Protein AF-A0A7V4BUA1-F1 (afdb_monomer_lite)

Foldseek 3Di:
DVVVVVLLLLLLLLLQVLVPDPDDLVVSLQVSLVLVLVLVVLVLLCCVLVVNDADPVNDDDPVVSVVSSVVSSVSNVVCVVVVPPSNDPCSVVVSCVSSVVSNVSSVVSVD

Sequence (111 aa):
LIIGINWLFLTYTVTSIIDRLPFSNRLKILTAPILMVIYDLALEQVAPALDMWSWANSVVPLKNYIAWYLIALCFVWLLKKYKVETKNPLALTLFACQLTLFTILVFYGKT

pLDDT: mean 90.28, std 7.7, range [46.31, 97.25]

Radius of gyration: 14.52 Å; chains: 1; bounding box: 40×23×41 Å

Structure (mmCIF, N/CA/C/O backbone):
data_AF-A0A7V4BUA1-F1
#
_entry.id   AF-A0A7V4BUA1-F1
#
loop_
_atom_site.group_PDB
_atom_site.id
_atom_site.type_symbol
_atom_site.label_atom_id
_atom_site.label_alt_id
_atom_site.label_comp_id
_atom_site.label_asym_id
_atom_site.label_entity_id
_atom_site.label_seq_id
_atom_site.pdbx_PDB_ins_code
_atom_site.Cartn_x
_atom_site.Cartn_y
_atom_site.Cartn_z
_atom_site.occupancy
_atom_site.B_iso_or_equiv
_atom_site.auth_seq_id
_atom_site.auth_comp_id
_atom_site.auth_asym_id
_atom_site.auth_atom_id
_atom_site.pdbx_PDB_model_num
ATOM 1 N N . LEU A 1 1 ? -7.822 -9.820 -15.750 1.00 60.69 1 LEU A N 1
ATOM 2 C CA . LEU A 1 1 ? -8.706 -10.312 -14.661 1.00 60.69 1 LEU A CA 1
ATOM 3 C C . LEU A 1 1 ? -7.983 -10.400 -13.309 1.00 60.69 1 LEU A C 1
ATOM 5 O O . LEU A 1 1 ? -8.520 -9.915 -12.32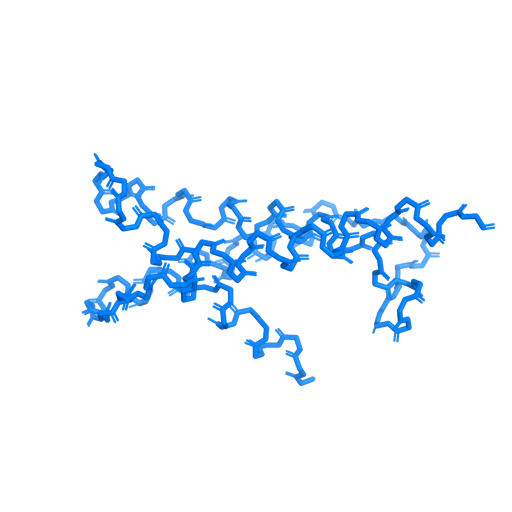3 1.00 60.69 1 LEU A O 1
ATOM 9 N N . ILE A 1 2 ? -6.759 -10.945 -13.257 1.00 86.38 2 ILE A N 1
ATOM 10 C CA . ILE A 1 2 ? -6.001 -11.162 -12.005 1.00 86.38 2 ILE A CA 1
ATOM 11 C C . ILE A 1 2 ? -5.663 -9.861 -11.254 1.00 86.38 2 ILE A C 1
ATOM 13 O O . ILE A 1 2 ? -5.713 -9.845 -10.027 1.00 86.38 2 ILE A O 1
ATOM 17 N N . ILE A 1 3 ? -5.404 -8.754 -11.963 1.00 88.31 3 ILE A N 1
ATOM 18 C CA . ILE A 1 3 ? -5.093 -7.458 -11.333 1.00 88.31 3 ILE A CA 1
ATOM 19 C C . ILE A 1 3 ? -6.181 -7.012 -10.344 1.00 88.31 3 ILE A C 1
ATOM 21 O O . ILE A 1 3 ? -5.864 -6.636 -9.223 1.00 88.31 3 ILE A O 1
ATOM 25 N N . GLY A 1 4 ? -7.465 -7.153 -10.691 1.00 88.69 4 GLY A N 1
ATOM 26 C CA . GLY A 1 4 ? -8.563 -6.775 -9.797 1.00 88.69 4 GLY A CA 1
ATOM 27 C C . GLY A 1 4 ? -8.587 -7.601 -8.508 1.00 88.69 4 GLY A C 1
ATOM 28 O O . GLY A 1 4 ? -8.801 -7.056 -7.429 1.00 88.69 4 GLY A O 1
ATOM 29 N N . ILE A 1 5 ? -8.290 -8.901 -8.603 1.00 90.38 5 ILE A N 1
ATOM 30 C CA . ILE A 1 5 ? -8.192 -9.790 -7.437 1.00 90.38 5 ILE A CA 1
ATOM 31 C C . ILE A 1 5 ? -7.008 -9.381 -6.556 1.00 90.38 5 ILE A C 1
ATOM 33 O O . ILE A 1 5 ? -7.163 -9.307 -5.338 1.00 90.38 5 ILE A O 1
ATOM 37 N N . ASN A 1 6 ? -5.856 -9.054 -7.156 1.00 91.31 6 ASN A N 1
ATOM 38 C CA . ASN A 1 6 ? -4.698 -8.568 -6.405 1.00 91.31 6 ASN A CA 1
ATOM 39 C C . ASN A 1 6 ? -5.023 -7.267 -5.656 1.00 91.31 6 ASN A C 1
ATOM 41 O O . ASN A 1 6 ? -4.707 -7.139 -4.480 1.00 91.31 6 ASN A O 1
ATOM 45 N N . TRP A 1 7 ? -5.728 -6.334 -6.298 1.00 92.00 7 TRP A N 1
ATOM 46 C CA . TRP A 1 7 ? -6.139 -5.078 -5.668 1.00 92.00 7 TRP A CA 1
ATOM 47 C C . TRP A 1 7 ? -7.152 -5.280 -4.535 1.00 92.00 7 TRP A C 1
ATOM 49 O O . TRP A 1 7 ? -7.047 -4.619 -3.501 1.00 92.00 7 TRP A O 1
ATOM 59 N N . LEU A 1 8 ? -8.099 -6.213 -4.667 1.00 92.00 8 LEU A N 1
ATOM 60 C CA . LEU A 1 8 ? -9.013 -6.571 -3.574 1.00 92.00 8 LEU A CA 1
ATOM 61 C C . LEU A 1 8 ? -8.263 -7.192 -2.390 1.00 92.00 8 LEU A C 1
ATOM 63 O O . LEU A 1 8 ? -8.469 -6.788 -1.243 1.00 92.00 8 LEU A O 1
ATOM 67 N N . PHE A 1 9 ? -7.355 -8.128 -2.670 1.00 92.62 9 PHE A N 1
ATOM 68 C CA . PHE A 1 9 ? -6.476 -8.726 -1.669 1.00 92.62 9 PHE A CA 1
ATOM 69 C C . PHE A 1 9 ? -5.636 -7.664 -0.949 1.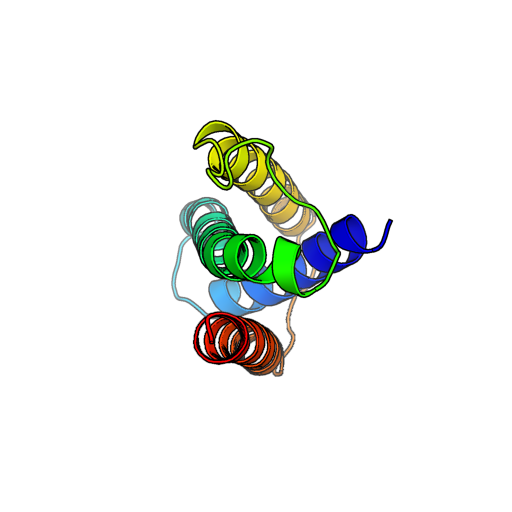00 92.62 9 PHE A C 1
ATOM 71 O O . PHE A 1 9 ? -5.601 -7.628 0.282 1.00 92.62 9 PHE A O 1
ATOM 78 N N . LEU A 1 10 ? -5.021 -6.755 -1.706 1.00 94.50 10 LEU A N 1
ATOM 79 C CA . LEU A 1 10 ? -4.197 -5.675 -1.181 1.00 94.50 10 LEU A CA 1
ATOM 80 C C . LEU A 1 10 ? -5.018 -4.696 -0.332 1.00 94.50 10 LEU A C 1
ATOM 82 O O . LEU A 1 10 ? -4.579 -4.281 0.737 1.00 94.50 10 LEU A O 1
ATOM 86 N N . THR A 1 11 ? -6.245 -4.380 -0.755 1.00 95.44 11 THR A N 1
ATOM 87 C CA . THR A 1 11 ? -7.159 -3.537 0.030 1.00 95.44 11 THR A CA 1
ATOM 88 C C . THR A 1 11 ? -7.416 -4.179 1.392 1.00 95.44 11 THR A C 1
ATOM 90 O O . THR A 1 11 ? -7.336 -3.509 2.422 1.00 95.44 11 THR A O 1
ATOM 93 N N . TYR A 1 12 ? -7.688 -5.485 1.419 1.00 94.44 12 TYR A N 1
ATOM 94 C CA . TYR A 1 12 ? -7.942 -6.218 2.654 1.00 94.44 12 TYR A CA 1
ATOM 95 C C . TYR A 1 12 ? -6.712 -6.249 3.575 1.00 94.44 12 TYR A C 1
ATOM 97 O O . TYR A 1 12 ? -6.827 -5.945 4.765 1.00 94.44 12 TYR A O 1
ATOM 105 N N . THR A 1 13 ? -5.530 -6.579 3.044 1.00 95.00 13 THR A N 1
ATOM 106 C CA . THR A 1 13 ? -4.302 -6.671 3.848 1.00 95.00 13 THR A CA 1
ATOM 107 C C . THR A 1 13 ? -3.881 -5.310 4.389 1.00 95.00 13 THR A C 1
ATOM 109 O O . THR A 1 13 ? -3.637 -5.180 5.588 1.00 95.00 13 THR A O 1
ATOM 112 N N . VAL A 1 14 ? -3.881 -4.269 3.557 1.00 95.75 14 VAL A N 1
ATOM 113 C CA . VAL A 1 14 ? -3.501 -2.917 3.977 1.00 95.75 14 VAL A CA 1
ATOM 114 C C . VAL A 1 14 ? -4.505 -2.337 4.973 1.00 95.75 14 VAL A C 1
ATOM 116 O O . VAL A 1 14 ? -4.093 -1.744 5.971 1.00 95.75 14 VAL A O 1
ATOM 119 N N . THR A 1 15 ? -5.807 -2.569 4.781 1.00 95.25 15 THR A N 1
ATOM 120 C CA . THR A 1 15 ? -6.820 -2.172 5.775 1.00 95.25 15 THR A CA 1
ATOM 121 C C . THR A 1 15 ? -6.584 -2.893 7.104 1.00 95.25 15 THR A C 1
ATOM 123 O O . THR A 1 15 ? -6.612 -2.259 8.155 1.00 95.25 15 THR A O 1
ATOM 126 N N . SER A 1 16 ? -6.249 -4.189 7.082 1.00 94.38 16 SER A N 1
ATOM 127 C CA . SER A 1 16 ? -5.889 -4.940 8.291 1.00 94.38 16 SER A CA 1
ATOM 128 C C . SER A 1 16 ? -4.661 -4.375 9.012 1.00 94.38 16 SER A C 1
ATOM 130 O O . SER A 1 16 ? -4.645 -4.319 10.241 1.00 94.38 16 SER A O 1
ATOM 132 N N . ILE A 1 17 ? -3.640 -3.938 8.269 1.00 94.19 17 ILE A N 1
ATOM 133 C CA . ILE A 1 17 ? -2.424 -3.324 8.824 1.00 94.19 17 ILE A CA 1
ATOM 134 C C . ILE A 1 17 ? -2.758 -1.982 9.480 1.00 94.19 17 ILE A C 1
ATOM 136 O O . ILE A 1 17 ? -2.451 -1.770 10.654 1.00 94.19 17 ILE A O 1
ATOM 140 N N . ILE A 1 18 ? -3.426 -1.096 8.740 1.00 94.56 18 ILE A N 1
ATOM 141 C CA . ILE A 1 18 ? -3.797 0.243 9.204 1.00 94.56 18 ILE A CA 1
ATOM 142 C C . ILE A 1 18 ? -4.755 0.179 10.400 1.00 94.56 18 ILE A C 1
ATOM 144 O O . ILE A 1 18 ? -4.725 1.051 11.270 1.00 94.56 18 ILE A O 1
ATOM 148 N N . ASP A 1 19 ? -5.559 -0.876 10.513 1.00 92.25 19 ASP A N 1
ATOM 149 C CA . ASP A 1 19 ? -6.499 -1.045 11.620 1.00 92.25 19 ASP A CA 1
ATOM 150 C C . ASP A 1 19 ? -5.845 -1.276 12.968 1.00 92.25 19 ASP A C 1
ATOM 152 O O . ASP A 1 19 ? -6.426 -0.878 13.981 1.00 92.25 19 ASP A O 1
ATOM 156 N N . ARG A 1 20 ? -4.624 -1.813 12.967 1.00 90.50 20 ARG A N 1
ATOM 157 C CA . ARG A 1 20 ? -3.798 -1.981 14.166 1.00 90.50 20 ARG A CA 1
ATOM 158 C C . ARG A 1 20 ? -3.156 -0.676 14.631 1.00 90.50 20 ARG A C 1
ATOM 160 O O . ARG A 1 20 ? -2.685 -0.610 15.761 1.00 90.50 20 ARG A O 1
ATOM 167 N N . LEU A 1 21 ? -3.129 0.354 13.783 1.00 91.38 21 LEU A N 1
ATOM 168 C CA . LEU A 1 21 ? -2.577 1.656 14.138 1.00 91.38 21 LEU A CA 1
ATOM 169 C C . LEU A 1 21 ? -3.598 2.485 14.939 1.00 91.38 21 LEU A C 1
ATOM 171 O O . LEU A 1 21 ? -4.809 2.397 14.683 1.00 91.38 21 LEU A O 1
ATOM 175 N N . PRO A 1 22 ? -3.134 3.353 15.860 1.00 92.44 22 PRO A N 1
ATOM 176 C CA . PRO A 1 22 ? -3.981 4.218 16.688 1.00 92.44 22 PRO A CA 1
ATOM 177 C C . PRO A 1 22 ? -4.543 5.424 15.906 1.00 92.44 22 PRO A C 1
ATOM 179 O O . PRO A 1 22 ? -4.631 6.538 16.411 1.00 92.44 22 PRO A O 1
ATOM 182 N N . PHE A 1 23 ? -4.901 5.227 14.638 1.00 92.19 23 PHE A N 1
ATOM 183 C CA . PHE A 1 23 ? -5.429 6.265 13.757 1.00 92.19 23 PHE A CA 1
ATOM 184 C C . PHE A 1 23 ? -6.954 6.378 13.861 1.00 92.19 23 PHE A C 1
ATOM 186 O O . PHE A 1 23 ? -7.665 5.392 14.065 1.00 92.19 23 PHE A O 1
ATOM 193 N N . SER A 1 24 ? -7.479 7.587 13.652 1.00 93.62 24 SER A N 1
ATOM 194 C CA . SER A 1 24 ? -8.922 7.793 13.495 1.00 93.62 24 SER A CA 1
ATOM 195 C C . SER A 1 24 ? -9.420 7.151 12.196 1.00 93.62 24 SER A C 1
ATOM 197 O O . SER A 1 24 ? -8.668 7.027 11.231 1.00 93.62 24 SER A O 1
ATOM 199 N N . ASN A 1 25 ? -10.704 6.783 12.117 1.00 90.12 25 ASN A N 1
ATOM 200 C CA . ASN A 1 25 ? -11.257 6.147 10.910 1.00 90.12 25 ASN A CA 1
ATOM 201 C C . ASN A 1 25 ? -11.028 6.972 9.631 1.00 90.12 25 ASN A C 1
ATOM 203 O O . ASN A 1 25 ? -10.749 6.398 8.584 1.00 90.12 25 ASN A O 1
ATOM 207 N N . ARG A 1 26 ? -11.088 8.308 9.718 1.00 93.50 26 ARG A N 1
ATOM 208 C CA . ARG A 1 26 ? -10.794 9.198 8.582 1.00 93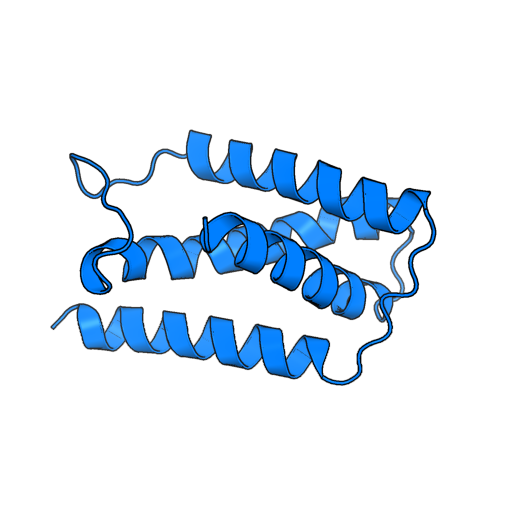.50 26 ARG A CA 1
ATOM 209 C C . ARG A 1 26 ? -9.335 9.081 8.146 1.00 93.50 26 ARG A C 1
ATOM 211 O O . ARG A 1 26 ? -9.067 8.923 6.962 1.00 93.50 26 ARG A O 1
ATOM 218 N N . LEU A 1 27 ? -8.407 9.100 9.104 1.00 94.56 27 LEU A N 1
ATOM 219 C CA . LEU A 1 27 ? -6.982 8.966 8.815 1.00 94.56 27 LEU A CA 1
ATOM 220 C C . LEU A 1 27 ? -6.654 7.575 8.258 1.00 94.56 27 LEU A C 1
ATOM 222 O O . LEU A 1 27 ? -5.867 7.471 7.327 1.00 94.56 27 LEU A O 1
ATOM 226 N N . LYS A 1 28 ? -7.310 6.517 8.748 1.00 93.81 28 LYS A N 1
ATOM 227 C CA . LYS A 1 28 ? -7.178 5.154 8.207 1.00 93.81 28 LYS A CA 1
ATOM 228 C C . LYS A 1 28 ? -7.589 5.078 6.733 1.00 93.81 28 LYS A C 1
ATOM 230 O O . LYS A 1 28 ? -6.854 4.525 5.922 1.00 93.81 28 LYS A O 1
ATOM 235 N N . ILE A 1 29 ? -8.724 5.690 6.384 1.00 95.44 29 ILE A N 1
ATOM 236 C CA . ILE A 1 29 ? -9.227 5.742 5.002 1.00 95.44 29 ILE A CA 1
ATOM 237 C C . ILE A 1 29 ? -8.260 6.490 4.076 1.00 95.44 29 ILE A C 1
ATOM 239 O O . ILE A 1 29 ? -8.107 6.087 2.932 1.00 95.44 29 ILE A O 1
ATOM 243 N N . LEU A 1 30 ? -7.586 7.538 4.558 1.00 95.62 30 LEU A N 1
ATOM 244 C CA . LEU A 1 30 ? -6.621 8.299 3.756 1.00 95.62 30 LEU A CA 1
ATOM 245 C C . LEU A 1 30 ? -5.237 7.637 3.675 1.00 95.62 30 LEU A C 1
ATOM 247 O O . LEU A 1 30 ? -4.564 7.754 2.661 1.00 95.62 30 LEU A O 1
ATOM 251 N N . THR A 1 31 ? -4.800 6.940 4.725 1.00 95.69 31 THR A N 1
ATOM 252 C CA . THR A 1 31 ? -3.442 6.370 4.808 1.00 95.69 31 THR A CA 1
ATOM 253 C C . THR A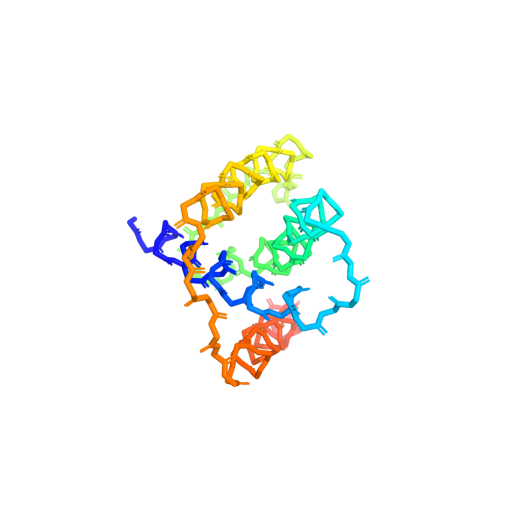 1 31 ? -3.313 5.001 4.146 1.00 95.69 31 THR A C 1
ATOM 255 O O . THR A 1 31 ? -2.278 4.721 3.548 1.00 95.69 31 THR A O 1
ATOM 258 N N . ALA A 1 32 ? -4.349 4.156 4.189 1.00 95.81 32 ALA A N 1
ATOM 259 C CA . ALA A 1 32 ? -4.313 2.844 3.539 1.00 95.81 32 ALA A CA 1
ATOM 260 C C . ALA A 1 32 ? -4.068 2.928 2.014 1.00 95.81 32 ALA A C 1
ATOM 262 O O . ALA A 1 32 ? -3.150 2.266 1.531 1.00 95.81 32 ALA A O 1
ATOM 263 N N . PRO A 1 33 ? -4.773 3.773 1.238 1.00 96.88 33 PRO A N 1
ATOM 264 C CA . PRO A 1 33 ? -4.521 3.909 -0.197 1.00 96.88 33 PRO A CA 1
ATOM 265 C C . PRO A 1 33 ? -3.098 4.367 -0.538 1.00 96.88 33 PRO A C 1
ATOM 267 O O . PRO A 1 33 ? -2.564 3.962 -1.565 1.00 96.88 33 PRO A O 1
ATOM 270 N N . ILE A 1 34 ? -2.449 5.153 0.331 1.00 96.31 34 ILE A N 1
ATOM 271 C CA . ILE A 1 34 ? -1.046 5.562 0.139 1.00 96.31 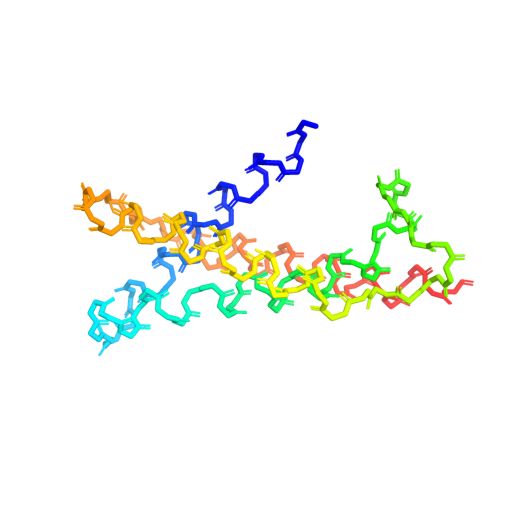34 ILE A CA 1
ATOM 272 C C . ILE A 1 34 ? -0.132 4.333 0.145 1.00 96.31 34 ILE A C 1
ATOM 274 O O . ILE A 1 34 ? 0.703 4.190 -0.742 1.00 96.31 34 ILE A O 1
ATOM 278 N N . LEU A 1 35 ? -0.316 3.415 1.100 1.00 95.38 35 LEU A N 1
ATOM 279 C CA . LEU A 1 35 ? 0.455 2.166 1.150 1.00 95.38 35 LEU A CA 1
ATOM 280 C C . LEU A 1 35 ? 0.206 1.284 -0.080 1.00 95.38 35 LEU A C 1
ATOM 282 O O . LEU A 1 35 ? 1.135 0.647 -0.571 1.00 95.38 35 LEU A O 1
ATOM 286 N N . MET A 1 36 ? -1.023 1.273 -0.600 1.00 96.62 36 MET A N 1
ATOM 287 C CA . MET A 1 36 ? -1.348 0.548 -1.831 1.00 96.62 36 MET A CA 1
ATOM 288 C C . MET A 1 36 ? -0.652 1.150 -3.058 1.00 96.62 36 MET A C 1
ATOM 290 O O . MET A 1 36 ? -0.149 0.407 -3.891 1.00 96.62 36 MET A O 1
ATOM 294 N N . VAL A 1 37 ? -0.556 2.479 -3.156 1.00 95.62 37 VAL A N 1
ATOM 295 C CA . VAL A 1 37 ? 0.186 3.142 -4.243 1.00 95.62 37 VAL A CA 1
ATOM 296 C C . VAL A 1 37 ? 1.695 2.945 -4.099 1.00 95.62 37 VAL A C 1
ATOM 298 O O . VAL A 1 37 ? 2.375 2.756 -5.098 1.00 95.62 37 VAL A O 1
ATOM 301 N N . ILE A 1 38 ? 2.238 2.924 -2.876 1.00 93.69 38 ILE A N 1
ATOM 302 C CA . ILE A 1 38 ? 3.655 2.585 -2.649 1.00 93.69 38 ILE A CA 1
ATOM 303 C C . ILE A 1 38 ? 3.965 1.177 -3.166 1.00 93.69 38 ILE A C 1
ATOM 305 O O . ILE A 1 38 ? 5.001 0.956 -3.787 1.00 93.69 38 ILE A O 1
ATOM 309 N N . TYR A 1 39 ? 3.056 0.233 -2.938 1.00 94.50 39 TYR A N 1
ATOM 310 C CA . TYR A 1 39 ? 3.154 -1.102 -3.514 1.00 94.50 39 TYR A CA 1
ATOM 311 C C . TYR A 1 39 ? 3.082 -1.072 -5.046 1.00 94.50 39 TYR A C 1
ATOM 313 O O . TYR A 1 39 ? 3.885 -1.726 -5.711 1.00 94.50 39 TYR A O 1
ATOM 321 N N . ASP A 1 40 ? 2.164 -0.283 -5.604 1.00 94.12 40 ASP A N 1
ATOM 322 C CA . ASP A 1 40 ? 1.992 -0.131 -7.051 1.00 94.12 40 ASP A CA 1
ATOM 323 C C . ASP A 1 40 ? 3.245 0.447 -7.728 1.00 94.12 40 ASP A C 1
ATOM 325 O O . ASP A 1 40 ? 3.621 0.004 -8.807 1.00 94.12 40 ASP A O 1
ATOM 329 N N . LEU A 1 41 ? 3.979 1.344 -7.057 1.00 91.81 41 LEU A N 1
ATOM 330 C CA . LEU A 1 41 ? 5.269 1.843 -7.549 1.00 91.81 41 LEU A CA 1
ATOM 331 C C . LEU A 1 41 ? 6.278 0.713 -7.777 1.00 91.81 41 LEU A C 1
ATOM 333 O O . LEU A 1 41 ? 7.004 0.752 -8.764 1.00 91.81 41 LEU A O 1
ATOM 337 N N . ALA A 1 42 ? 6.339 -0.287 -6.893 1.00 91.69 42 ALA A N 1
ATOM 338 C CA . ALA A 1 42 ? 7.221 -1.440 -7.080 1.00 91.69 42 ALA A CA 1
ATOM 339 C C . ALA A 1 42 ? 6.689 -2.387 -8.168 1.00 91.69 42 ALA A C 1
ATOM 341 O O . ALA A 1 42 ? 7.465 -2.883 -8.985 1.00 91.69 42 ALA A O 1
ATOM 342 N N . LEU A 1 43 ? 5.371 -2.606 -8.202 1.00 91.88 43 LEU A N 1
ATOM 343 C CA . LEU A 1 43 ? 4.705 -3.468 -9.180 1.00 91.88 43 LEU A CA 1
ATOM 344 C C . LEU A 1 43 ? 4.885 -2.958 -10.617 1.00 91.88 43 LEU A C 1
ATOM 346 O O . LEU A 1 43 ? 5.245 -3.726 -11.504 1.00 91.88 43 LEU A O 1
ATOM 350 N N . GLU A 1 44 ? 4.693 -1.662 -10.845 1.00 91.88 44 GLU A N 1
ATOM 351 C CA . GLU A 1 44 ? 4.821 -1.032 -12.164 1.00 91.88 44 GLU A CA 1
ATOM 352 C C . GLU A 1 44 ? 6.249 -1.134 -12.733 1.00 91.88 44 GLU A C 1
ATOM 354 O O . GLU A 1 44 ? 6.429 -1.167 -13.947 1.00 91.88 44 GLU A O 1
ATOM 359 N N . GLN A 1 45 ? 7.280 -1.227 -11.881 1.00 89.62 45 GLN A N 1
ATOM 360 C CA . GLN A 1 45 ? 8.662 -1.430 -12.339 1.00 89.62 45 GLN A CA 1
ATOM 361 C C . GLN A 1 45 ? 8.929 -2.863 -12.817 1.00 89.62 45 GLN A C 1
ATOM 363 O O . GLN A 1 45 ? 9.771 -3.060 -13.691 1.00 89.62 45 GLN A O 1
ATOM 368 N N . VAL A 1 46 ? 8.240 -3.857 -12.250 1.00 90.00 46 VAL A N 1
ATOM 369 C CA . VAL A 1 46 ? 8.414 -5.276 -12.613 1.00 90.00 46 VAL A CA 1
ATOM 370 C C . VAL A 1 46 ? 7.415 -5.746 -13.664 1.00 90.00 46 VAL A C 1
ATOM 372 O O . VAL A 1 46 ? 7.666 -6.750 -14.324 1.00 90.00 46 VAL A O 1
ATOM 375 N N . ALA A 1 47 ? 6.304 -5.027 -13.848 1.00 90.50 47 ALA A N 1
ATOM 376 C CA . ALA A 1 47 ? 5.233 -5.404 -14.765 1.00 90.50 47 ALA A CA 1
ATOM 377 C C . ALA A 1 47 ? 5.712 -5.685 -16.206 1.00 90.50 47 ALA A C 1
ATOM 379 O O . ALA A 1 47 ? 5.263 -6.690 -16.760 1.00 90.50 47 ALA A O 1
ATOM 380 N N . PRO A 1 48 ? 6.650 -4.914 -16.801 1.00 88.44 48 PRO A N 1
ATOM 381 C CA . PRO A 1 48 ? 7.181 -5.232 -18.127 1.00 88.44 48 PRO A CA 1
ATOM 382 C C . PRO A 1 48 ? 8.059 -6.490 -18.146 1.00 88.44 48 PRO A C 1
ATOM 384 O O . PRO A 1 48 ? 7.986 -7.260 -19.092 1.00 88.44 48 PRO A O 1
ATOM 387 N N . ALA A 1 49 ? 8.867 -6.715 -17.104 1.00 86.69 49 ALA A N 1
ATOM 388 C CA . ALA A 1 49 ? 9.763 -7.874 -17.009 1.00 86.69 49 ALA A CA 1
ATOM 389 C C . ALA A 1 49 ? 9.012 -9.192 -16.755 1.00 86.69 49 ALA A C 1
ATOM 391 O O . ALA A 1 49 ? 9.527 -10.270 -17.033 1.00 86.69 49 ALA A O 1
ATOM 392 N N . LEU A 1 50 ? 7.800 -9.100 -16.203 1.00 87.38 50 LEU A N 1
ATOM 393 C CA . LEU A 1 50 ? 6.901 -10.225 -15.949 1.00 87.38 50 LEU A CA 1
ATOM 394 C C . LEU A 1 50 ? 5.830 -10.391 -17.042 1.00 87.38 50 LEU A C 1
ATOM 396 O O . LEU A 1 50 ? 4.851 -11.103 -16.815 1.00 87.38 50 LEU A O 1
ATOM 400 N N . ASP A 1 51 ? 5.969 -9.702 -18.181 1.00 87.94 51 ASP A N 1
ATOM 401 C CA . ASP A 1 51 ? 5.009 -9.705 -19.296 1.00 87.94 51 ASP A CA 1
ATOM 402 C C . ASP A 1 51 ? 3.557 -9.392 -18.870 1.00 87.94 51 ASP A C 1
ATOM 404 O O . ASP A 1 51 ? 2.586 -9.886 -19.446 1.00 87.94 51 ASP A O 1
ATOM 408 N N . MET A 1 52 ? 3.380 -8.559 -17.835 1.00 88.62 52 MET A N 1
ATOM 409 C CA . MET A 1 52 ? 2.058 -8.191 -17.319 1.00 88.62 52 MET A CA 1
ATOM 410 C C . MET A 1 52 ? 1.431 -7.050 -18.128 1.00 88.62 52 MET A C 1
ATOM 412 O O . MET A 1 52 ? 0.313 -7.178 -18.627 1.00 88.62 52 MET A O 1
ATOM 416 N N . TRP A 1 53 ? 2.131 -5.916 -18.216 1.00 90.19 53 TRP A N 1
ATOM 417 C CA . TRP A 1 53 ? 1.804 -4.770 -19.068 1.00 90.19 53 TRP A CA 1
ATOM 418 C C . TRP A 1 53 ? 3.025 -3.855 -19.198 1.00 90.19 53 TRP A C 1
ATOM 420 O O . TRP A 1 53 ? 3.936 -3.880 -18.370 1.00 90.19 53 TRP A O 1
ATOM 430 N N . SER A 1 54 ? 3.031 -3.019 -20.232 1.00 88.81 54 SER A N 1
ATOM 431 C CA . SER A 1 54 ? 4.073 -2.023 -20.456 1.00 88.81 54 SER A CA 1
ATOM 432 C C . SER A 1 54 ? 3.479 -0.718 -20.977 1.00 88.81 54 SER A C 1
ATOM 434 O O . SER A 1 54 ? 2.414 -0.684 -21.597 1.00 88.81 54 SER A O 1
ATOM 436 N N . TRP A 1 55 ? 4.174 0.381 -20.699 1.00 89.75 55 TRP A N 1
ATOM 437 C CA . TRP A 1 55 ? 3.839 1.704 -21.214 1.00 89.75 55 TRP A CA 1
ATOM 438 C C . TRP A 1 55 ? 4.719 2.015 -22.425 1.00 89.75 55 TRP A C 1
ATOM 440 O O . TRP A 1 55 ? 5.902 1.688 -22.421 1.00 89.75 55 TRP A O 1
ATOM 450 N N . ALA A 1 56 ? 4.169 2.696 -23.436 1.00 79.81 56 ALA A N 1
ATOM 451 C CA . ALA A 1 56 ? 4.836 2.915 -24.728 1.00 79.81 56 ALA A CA 1
ATOM 452 C C . ALA A 1 56 ? 6.230 3.574 -24.641 1.00 79.81 56 ALA A C 1
ATOM 454 O O . ALA A 1 56 ? 7.084 3.297 -25.473 1.00 79.81 56 ALA A O 1
ATOM 455 N N . ASN A 1 57 ? 6.470 4.415 -23.627 1.00 79.50 57 ASN A N 1
ATOM 456 C CA . ASN A 1 57 ? 7.760 5.085 -23.404 1.00 79.50 57 ASN A CA 1
ATOM 457 C C . ASN A 1 57 ? 8.518 4.548 -22.179 1.00 79.50 57 ASN A C 1
ATOM 459 O O . ASN A 1 57 ? 9.422 5.218 -21.691 1.00 79.50 57 ASN A O 1
ATOM 463 N N . SER A 1 58 ? 8.095 3.419 -21.598 1.00 78.94 58 SER A N 1
ATOM 464 C CA . SER A 1 58 ? 8.582 2.926 -20.293 1.00 78.94 58 SER A CA 1
ATOM 465 C C . SER A 1 58 ? 8.430 3.935 -19.141 1.00 78.94 58 SER A C 1
ATOM 467 O O . SER A 1 58 ? 9.010 3.770 -18.070 1.00 78.94 58 SER A O 1
ATOM 469 N N . VAL A 1 59 ? 7.627 4.984 -19.348 1.00 84.31 59 VAL A N 1
ATOM 470 C CA . VAL A 1 59 ? 7.306 6.010 -18.357 1.00 84.31 59 VAL A CA 1
ATOM 471 C C . VAL A 1 59 ? 5.861 5.821 -17.932 1.00 84.31 59 VAL A C 1
ATOM 473 O O . VAL A 1 59 ? 4.940 5.997 -18.732 1.00 84.31 59 VAL A O 1
ATOM 476 N N . VAL A 1 60 ? 5.670 5.495 -16.657 1.00 89.12 60 VAL A N 1
ATOM 477 C CA . VAL A 1 60 ? 4.338 5.394 -16.060 1.00 89.12 60 VAL A CA 1
ATOM 478 C C . VAL A 1 60 ? 3.803 6.803 -15.800 1.00 89.12 60 VAL A C 1
ATOM 480 O O . VAL A 1 60 ? 4.449 7.585 -15.094 1.00 89.12 60 VAL A O 1
ATOM 483 N N . PRO A 1 61 ? 2.639 7.175 -16.356 1.00 92.12 61 PRO A N 1
ATOM 484 C CA . PRO A 1 61 ? 2.095 8.509 -16.169 1.00 92.12 61 PRO A CA 1
ATOM 485 C C . PRO A 1 61 ? 1.626 8.702 -14.725 1.00 92.12 61 PRO A C 1
ATOM 487 O O . PRO A 1 61 ? 0.946 7.847 -14.164 1.00 92.12 61 PRO A O 1
ATOM 490 N N . LEU A 1 62 ? 1.872 9.885 -14.150 1.00 91.25 62 LEU A N 1
ATOM 491 C CA . LEU A 1 62 ? 1.408 10.225 -12.794 1.00 91.25 62 LEU A CA 1
ATOM 492 C C . LEU A 1 62 ? -0.111 10.036 -12.616 1.00 91.25 62 LEU A C 1
ATOM 494 O O . LEU A 1 62 ? -0.583 9.669 -11.542 1.00 91.25 62 LEU A O 1
ATOM 498 N N . LYS A 1 63 ? -0.877 10.238 -13.694 1.00 93.25 63 LYS A N 1
ATOM 499 C CA . LYS A 1 63 ? -2.328 10.014 -13.724 1.00 93.25 63 LYS A CA 1
ATOM 500 C C . LYS A 1 63 ? -2.719 8.577 -13.347 1.00 93.25 63 LYS A C 1
ATOM 502 O O . LYS A 1 63 ? -3.783 8.406 -12.764 1.00 93.25 63 LYS A O 1
ATOM 507 N N . ASN A 1 64 ? -1.876 7.580 -13.634 1.00 93.75 64 ASN A N 1
ATOM 508 C CA . ASN A 1 64 ? -2.115 6.179 -13.275 1.00 93.75 64 ASN A CA 1
ATOM 509 C C . ASN A 1 64 ? -2.115 5.993 -11.753 1.00 93.75 64 ASN A C 1
ATOM 511 O O . ASN A 1 64 ? -3.091 5.508 -11.192 1.00 93.75 64 ASN A O 1
ATOM 515 N N . TYR A 1 65 ? -1.086 6.498 -11.071 1.00 94.56 65 TYR A N 1
ATOM 516 C CA . TYR A 1 65 ? -0.999 6.422 -9.610 1.00 94.56 65 TYR A CA 1
ATOM 517 C C . TYR A 1 65 ? -2.136 7.179 -8.916 1.00 94.56 65 TYR A C 1
ATOM 519 O O . TYR A 1 65 ? -2.674 6.710 -7.916 1.00 94.56 65 TYR A O 1
ATOM 527 N N . ILE A 1 66 ? -2.553 8.328 -9.461 1.00 96.12 66 ILE A N 1
ATOM 528 C CA . ILE A 1 66 ? -3.711 9.073 -8.944 1.00 96.12 66 ILE A CA 1
ATOM 529 C C . ILE A 1 66 ? -5.002 8.265 -9.132 1.00 96.12 66 ILE A C 1
ATOM 531 O O . ILE A 1 66 ? -5.817 8.191 -8.213 1.00 96.12 66 ILE A O 1
ATOM 535 N N . ALA A 1 67 ? -5.195 7.641 -10.296 1.00 95.50 67 ALA A N 1
ATOM 536 C CA . ALA A 1 67 ? -6.363 6.803 -10.549 1.00 95.50 67 ALA A CA 1
ATOM 537 C C . ALA A 1 67 ? -6.418 5.620 -9.571 1.00 95.50 67 ALA A C 1
ATOM 539 O O . ALA A 1 67 ? -7.442 5.406 -8.921 1.00 95.50 67 ALA A O 1
ATOM 540 N N . TRP A 1 68 ? -5.301 4.915 -9.391 1.00 95.25 68 TRP A N 1
ATOM 541 C CA . TRP A 1 68 ? -5.199 3.805 -8.447 1.00 95.25 68 TRP A CA 1
ATOM 542 C C . TRP A 1 68 ? -5.378 4.233 -6.991 1.00 95.25 68 TRP A C 1
ATOM 544 O O . TRP A 1 68 ? -6.057 3.538 -6.235 1.00 95.25 68 TRP A O 1
ATOM 554 N N . TYR A 1 69 ? -4.882 5.412 -6.609 1.00 96.75 69 TYR A N 1
ATOM 555 C CA . TYR A 1 69 ? -5.158 6.001 -5.300 1.00 96.75 69 TYR A CA 1
ATOM 556 C C . TYR A 1 69 ? -6.661 6.205 -5.071 1.00 96.75 69 TYR A C 1
ATOM 558 O O . TYR A 1 69 ? -7.184 5.824 -4.025 1.00 96.75 69 TYR A O 1
ATOM 566 N N . LEU A 1 70 ? -7.376 6.783 -6.043 1.00 97.19 70 LEU A N 1
ATOM 567 C CA . LEU A 1 70 ? -8.819 7.029 -5.938 1.00 97.19 70 LEU A CA 1
ATOM 568 C C . LEU A 1 70 ? -9.624 5.722 -5.886 1.00 97.19 70 LEU A C 1
ATOM 570 O O . LEU A 1 70 ? -10.587 5.621 -5.122 1.00 97.19 70 LEU A O 1
ATOM 574 N N . ILE A 1 71 ? -9.213 4.709 -6.651 1.00 95.25 71 ILE A N 1
ATOM 575 C CA . ILE A 1 71 ? -9.822 3.372 -6.623 1.00 95.25 71 ILE A CA 1
ATOM 576 C C . ILE A 1 71 ? -9.609 2.718 -5.252 1.00 95.25 71 ILE A C 1
ATOM 578 O O . ILE A 1 71 ? -10.571 2.265 -4.629 1.00 95.25 71 ILE A O 1
ATOM 582 N N . ALA A 1 72 ? -8.378 2.730 -4.735 1.00 96.06 72 ALA A N 1
ATOM 583 C CA . ALA A 1 72 ? -8.070 2.224 -3.400 1.00 96.06 72 ALA A CA 1
ATOM 584 C C . ALA A 1 72 ? -8.835 2.967 -2.305 1.00 96.06 72 ALA A C 1
ATOM 586 O O . ALA A 1 72 ? -9.373 2.340 -1.395 1.00 96.06 72 ALA A O 1
ATOM 587 N N . LEU A 1 73 ? -8.934 4.294 -2.406 1.00 97.25 73 LEU A N 1
ATOM 588 C CA . LEU A 1 73 ? -9.708 5.113 -1.480 1.00 97.25 73 LEU A CA 1
ATOM 589 C C . LEU A 1 73 ? -11.172 4.667 -1.446 1.00 97.25 73 LEU A C 1
ATOM 591 O O . LEU A 1 73 ? -11.733 4.506 -0.363 1.00 97.25 73 LEU A O 1
ATOM 595 N N . CYS A 1 74 ? -11.769 4.410 -2.613 1.00 96.75 74 CYS A N 1
ATOM 596 C CA . CYS A 1 74 ? -13.123 3.876 -2.717 1.00 96.75 74 CYS A CA 1
ATOM 597 C C . CYS A 1 74 ? -13.244 2.505 -2.031 1.00 96.75 74 CYS A C 1
ATOM 599 O O . CYS A 1 74 ? -14.132 2.312 -1.201 1.00 96.75 74 CYS A O 1
ATOM 601 N N . PHE A 1 75 ? -12.330 1.570 -2.301 1.00 95.25 75 PHE A N 1
ATOM 602 C CA . PHE A 1 75 ? -12.382 0.228 -1.713 1.00 95.25 75 PHE A CA 1
ATOM 603 C C . PHE A 1 75 ? -12.180 0.223 -0.196 1.00 95.25 75 PHE A C 1
ATOM 605 O O . PHE A 1 75 ? -12.968 -0.394 0.523 1.00 95.25 75 PHE A O 1
ATOM 612 N N . VAL A 1 76 ? -11.185 0.951 0.314 1.00 95.94 76 VAL A N 1
ATOM 613 C CA . VAL A 1 76 ? -10.957 1.089 1.760 1.00 95.94 76 VAL A CA 1
ATOM 614 C C . VAL A 1 76 ? -12.165 1.750 2.421 1.00 95.94 76 VAL A C 1
ATOM 616 O O . VAL A 1 76 ? -12.628 1.291 3.468 1.00 95.94 76 VAL A O 1
ATOM 619 N N . TRP A 1 77 ? -12.720 2.801 1.808 1.00 96.06 77 TRP A N 1
ATOM 620 C CA . TRP A 1 77 ? -13.925 3.453 2.312 1.00 96.06 77 TRP A CA 1
ATOM 621 C C . TRP A 1 77 ? -15.116 2.493 2.369 1.00 96.06 77 TRP A C 1
ATOM 623 O O . TRP A 1 77 ? -15.810 2.473 3.384 1.00 96.06 77 TRP A O 1
ATOM 633 N N . LEU A 1 78 ? -15.333 1.664 1.342 1.00 95.25 78 LEU A N 1
ATOM 634 C CA . LEU A 1 78 ? -16.395 0.655 1.334 1.00 95.25 78 LEU A CA 1
ATOM 635 C C . LEU A 1 78 ? -16.206 -0.365 2.465 1.00 95.25 78 LEU A C 1
ATOM 637 O O . LEU A 1 78 ? -17.128 -0.553 3.259 1.00 95.25 78 LEU A O 1
ATOM 641 N N . LEU A 1 79 ? -15.016 -0.962 2.605 1.00 93.62 79 LEU A N 1
ATOM 642 C CA . LEU A 1 79 ? -14.731 -1.920 3.686 1.00 93.62 79 LEU A CA 1
ATOM 643 C C . LEU A 1 79 ? -14.990 -1.308 5.067 1.00 93.62 79 LEU A C 1
ATOM 645 O O . LEU A 1 79 ? -15.614 -1.930 5.929 1.00 93.62 79 LEU A O 1
ATOM 649 N N . LYS A 1 80 ? -14.569 -0.054 5.260 1.00 91.69 80 LYS A N 1
ATOM 650 C CA . LYS A 1 80 ? -14.779 0.692 6.503 1.00 91.69 80 LYS A CA 1
ATOM 651 C C . LYS A 1 80 ? -16.234 1.056 6.753 1.00 91.69 80 LYS A C 1
ATOM 653 O O . LYS A 1 80 ? -16.698 0.933 7.886 1.00 91.69 80 LYS A O 1
ATOM 658 N N . LYS A 1 81 ? -16.961 1.480 5.719 1.00 93.31 81 LYS A N 1
ATOM 659 C CA . LYS A 1 81 ? -18.381 1.839 5.801 1.00 93.31 81 LYS A CA 1
ATOM 660 C C . LYS A 1 81 ? -19.233 0.640 6.201 1.00 93.31 81 LYS A C 1
ATOM 662 O O . LYS A 1 81 ? -20.091 0.777 7.068 1.00 93.31 81 LYS A O 1
ATOM 667 N N . TYR A 1 82 ? -18.961 -0.523 5.617 1.00 92.88 82 TYR A N 1
ATOM 668 C CA . TYR A 1 82 ? -19.654 -1.770 5.943 1.00 92.88 82 TYR A CA 1
ATOM 669 C C . TYR A 1 82 ? -19.098 -2.475 7.185 1.00 92.88 82 TYR A C 1
ATOM 671 O O . TYR A 1 82 ? -19.581 -3.548 7.531 1.00 92.88 82 TYR A O 1
ATOM 679 N N . LYS A 1 83 ? -18.121 -1.870 7.881 1.00 87.19 83 LYS A N 1
ATOM 680 C CA . LYS A 1 83 ? -17.488 -2.416 9.092 1.00 87.19 83 LYS A CA 1
ATOM 681 C C . LYS A 1 83 ? -17.010 -3.861 8.904 1.00 87.19 83 LYS A C 1
ATOM 683 O O . LYS A 1 83 ? -17.133 -4.678 9.811 1.00 87.19 83 LYS A O 1
ATOM 688 N N . VAL A 1 84 ? -16.474 -4.169 7.722 1.00 86.31 84 VAL A N 1
ATOM 689 C CA . VAL A 1 84 ? -15.944 -5.500 7.420 1.00 86.31 84 VAL A CA 1
ATOM 690 C C . VAL A 1 84 ? -14.792 -5.791 8.375 1.00 86.31 84 VAL A C 1
ATOM 692 O O . VAL A 1 84 ? -13.859 -4.994 8.491 1.00 86.31 84 VAL A O 1
ATOM 695 N N . GLU A 1 85 ? -14.847 -6.928 9.067 1.00 82.69 85 GLU A N 1
ATOM 696 C CA . GLU A 1 85 ? -13.782 -7.327 9.981 1.00 82.69 85 GLU A CA 1
ATOM 697 C C . GLU A 1 85 ? -12.546 -7.791 9.203 1.00 82.69 85 GLU A C 1
ATOM 699 O O . GLU A 1 85 ? -12.419 -8.939 8.784 1.00 82.69 85 GLU A O 1
ATOM 704 N N . THR A 1 86 ? -11.588 -6.887 9.023 1.00 81.94 86 THR A N 1
ATOM 705 C CA . THR A 1 86 ? -10.319 -7.170 8.346 1.00 81.94 86 THR A CA 1
ATOM 706 C C . THR A 1 86 ? -9.239 -7.599 9.340 1.00 81.94 86 THR A C 1
ATOM 708 O O . THR A 1 86 ? -8.125 -7.090 9.309 1.00 81.94 86 THR A O 1
ATOM 711 N N . LYS A 1 87 ? -9.536 -8.502 10.282 1.00 81.62 87 LYS A N 1
ATOM 712 C CA . LYS A 1 87 ? -8.539 -9.000 11.248 1.00 81.62 87 LYS A CA 1
ATOM 713 C C . LYS A 1 87 ? -7.780 -10.185 10.656 1.00 81.62 87 LYS A C 1
ATOM 715 O O . LYS A 1 87 ? -8.233 -11.318 10.753 1.00 81.62 87 LYS A O 1
ATOM 720 N N . ASN A 1 88 ? -6.605 -9.933 10.080 1.00 86.12 88 ASN A N 1
ATOM 721 C CA . ASN A 1 88 ? -5.729 -10.995 9.599 1.00 86.12 88 ASN A CA 1
ATOM 722 C C . ASN A 1 88 ? -4.319 -10.829 10.187 1.00 86.12 88 ASN A C 1
ATOM 724 O O . ASN A 1 88 ? -3.632 -9.876 9.810 1.00 86.12 88 ASN A O 1
ATOM 728 N N . PRO A 1 89 ? -3.862 -11.732 11.082 1.00 83.50 89 PRO A N 1
ATOM 729 C CA . PRO A 1 89 ? -2.530 -11.672 11.685 1.00 83.50 89 PRO A CA 1
ATOM 730 C C . PRO A 1 89 ? -1.412 -11.669 10.633 1.00 83.50 89 PRO A C 1
ATOM 732 O O . PRO A 1 89 ? -0.452 -10.915 10.793 1.00 83.50 89 PRO A O 1
ATOM 735 N N . LEU A 1 90 ? -1.602 -12.396 9.528 1.00 89.69 90 LEU A N 1
ATOM 736 C CA . LEU A 1 90 ? -0.656 -12.543 8.421 1.00 89.69 90 LEU A CA 1
ATOM 737 C C . LEU A 1 90 ? -0.689 -11.383 7.421 1.00 89.69 90 LEU A C 1
ATOM 739 O O . LEU A 1 90 ? 0.153 -11.350 6.534 1.00 89.69 90 LEU A O 1
ATOM 743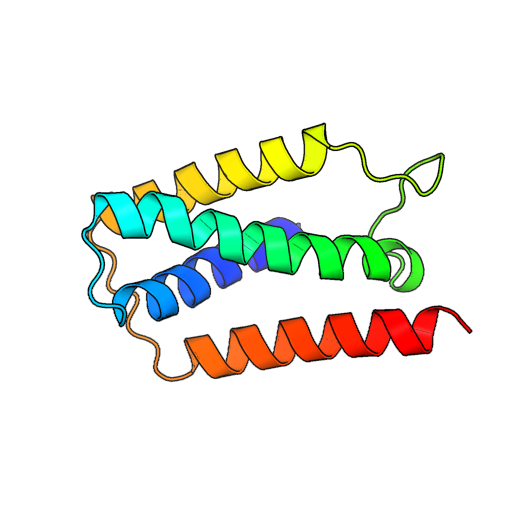 N N . ALA A 1 91 ? -1.616 -10.424 7.535 1.00 91.12 91 ALA A N 1
ATOM 744 C CA . ALA A 1 91 ? -1.738 -9.333 6.564 1.00 91.12 91 ALA A CA 1
ATOM 745 C C . ALA A 1 91 ? -0.429 -8.557 6.368 1.00 91.12 91 ALA A C 1
ATOM 747 O O . ALA A 1 91 ? -0.042 -8.289 5.233 1.00 91.12 91 ALA A O 1
ATOM 748 N N . LEU A 1 92 ? 0.265 -8.246 7.469 1.00 90.62 92 LEU A N 1
ATOM 749 C CA . LEU A 1 92 ? 1.556 -7.564 7.421 1.00 90.62 92 LEU A CA 1
ATOM 750 C C . LEU A 1 92 ? 2.615 -8.421 6.725 1.00 90.62 92 LEU A C 1
ATOM 752 O O . LEU A 1 92 ? 3.321 -7.924 5.856 1.00 90.62 92 LEU A O 1
ATOM 756 N N . THR A 1 93 ? 2.697 -9.704 7.080 1.00 92.00 93 THR A N 1
ATOM 757 C CA . THR A 1 93 ? 3.637 -10.651 6.473 1.00 92.00 93 THR A CA 1
ATOM 758 C C . THR A 1 93 ? 3.381 -10.795 4.979 1.00 92.00 93 THR A C 1
ATOM 760 O O . THR A 1 93 ? 4.312 -10.701 4.197 1.00 92.00 93 THR A O 1
ATOM 763 N N . LEU A 1 94 ? 2.124 -10.955 4.567 1.00 92.62 94 LEU A N 1
ATOM 764 C CA . LEU A 1 94 ? 1.743 -11.096 3.164 1.00 92.62 94 LEU A CA 1
ATOM 765 C C . LEU A 1 94 ? 2.078 -9.843 2.349 1.00 92.62 94 LEU A C 1
ATOM 767 O O . LEU A 1 94 ? 2.668 -9.955 1.276 1.00 92.62 94 LEU A O 1
ATOM 771 N N . PHE A 1 95 ? 1.748 -8.659 2.875 1.00 93.25 95 PHE A N 1
ATOM 772 C CA . PHE A 1 95 ? 2.103 -7.388 2.246 1.00 93.25 95 PHE A CA 1
ATOM 773 C C . PHE A 1 95 ? 3.624 -7.239 2.119 1.00 93.25 95 PHE A C 1
ATOM 775 O O . PHE A 1 95 ? 4.122 -6.921 1.042 1.00 93.25 95 PHE A O 1
ATOM 782 N N . ALA A 1 96 ? 4.365 -7.523 3.196 1.00 92.81 96 ALA A N 1
ATOM 783 C CA . ALA A 1 96 ? 5.821 -7.453 3.204 1.00 92.81 96 ALA A CA 1
ATOM 784 C C . ALA A 1 96 ? 6.441 -8.445 2.213 1.00 92.81 96 ALA A C 1
ATOM 786 O O . ALA A 1 96 ? 7.273 -8.045 1.412 1.00 92.81 96 ALA A O 1
ATOM 787 N N . CYS A 1 97 ? 5.997 -9.704 2.194 1.00 93.62 97 CYS A N 1
ATOM 788 C CA . CYS A 1 97 ? 6.486 -10.712 1.257 1.00 93.62 97 CYS A CA 1
ATOM 789 C C . CYS A 1 97 ? 6.283 -10.288 -0.200 1.00 93.62 97 CYS A C 1
ATOM 791 O O . CYS A 1 97 ? 7.215 -10.402 -0.991 1.00 93.62 97 CYS A O 1
ATOM 793 N N . GLN A 1 98 ? 5.101 -9.778 -0.560 1.00 92.44 98 GLN A N 1
ATOM 794 C CA . GLN A 1 98 ? 4.855 -9.304 -1.923 1.00 92.44 98 GLN A CA 1
ATOM 795 C C . GLN A 1 98 ? 5.699 -8.072 -2.268 1.00 92.44 98 GLN A C 1
ATOM 797 O O . GLN A 1 98 ? 6.307 -8.027 -3.335 1.00 92.44 98 GLN A O 1
ATOM 802 N N . LEU A 1 99 ? 5.776 -7.091 -1.365 1.00 92.19 99 LEU A N 1
ATOM 803 C CA . LEU A 1 99 ? 6.568 -5.885 -1.595 1.00 92.19 99 LEU A CA 1
ATOM 804 C C . LEU A 1 99 ? 8.059 -6.220 -1.733 1.00 92.19 99 LEU A C 1
ATOM 806 O O . LEU A 1 99 ? 8.724 -5.716 -2.636 1.00 92.19 99 LEU A O 1
ATOM 810 N N . THR A 1 100 ? 8.575 -7.106 -0.880 1.00 92.50 100 THR A N 1
ATOM 811 C CA . THR A 1 100 ? 9.945 -7.618 -0.956 1.00 92.50 100 THR A CA 1
ATOM 812 C C . THR A 1 100 ? 10.176 -8.384 -2.252 1.00 92.50 100 THR A C 1
ATOM 814 O O . THR A 1 100 ? 11.181 -8.132 -2.907 1.00 92.50 100 THR A O 1
ATOM 817 N N . LEU A 1 101 ? 9.253 -9.260 -2.662 1.00 91.56 101 LEU A N 1
ATOM 818 C CA . LEU A 1 101 ? 9.353 -10.000 -3.921 1.00 91.56 101 LEU A CA 1
ATOM 819 C C . LEU A 1 101 ? 9.504 -9.047 -5.109 1.00 91.56 101 LEU A C 1
ATOM 821 O O . LEU A 1 101 ? 10.454 -9.177 -5.876 1.00 91.56 101 LEU A O 1
ATOM 825 N N . PHE A 1 102 ? 8.611 -8.065 -5.243 1.00 89.19 102 PHE A N 1
ATOM 826 C CA . PHE A 1 102 ? 8.693 -7.102 -6.339 1.00 89.19 102 PHE A CA 1
ATOM 827 C C . PHE A 1 102 ? 9.945 -6.246 -6.247 1.00 89.19 102 PHE A C 1
ATOM 829 O O . PHE A 1 102 ? 10.620 -6.068 -7.249 1.00 89.19 102 PHE A O 1
ATOM 836 N N . THR A 1 103 ? 10.325 -5.795 -5.053 1.00 88.75 103 THR A N 1
ATOM 837 C CA . THR A 1 103 ? 11.559 -5.020 -4.869 1.00 88.75 103 THR A CA 1
ATOM 838 C C . THR A 1 103 ? 12.795 -5.815 -5.303 1.00 88.75 103 THR A C 1
ATOM 840 O O . THR A 1 103 ? 13.630 -5.288 -6.029 1.00 88.75 103 THR A O 1
ATOM 843 N N . ILE A 1 104 ? 12.901 -7.094 -4.928 1.00 91.12 104 ILE A N 1
ATOM 844 C CA . ILE A 1 104 ? 13.985 -7.982 -5.373 1.00 91.12 104 ILE A CA 1
ATOM 845 C C . ILE A 1 104 ? 13.959 -8.121 -6.897 1.00 91.12 104 ILE A C 1
ATOM 847 O O . ILE A 1 104 ? 14.989 -7.949 -7.543 1.00 91.12 104 ILE A O 1
ATOM 851 N N . LEU A 1 105 ? 12.788 -8.365 -7.485 1.00 89.31 105 LEU A N 1
ATOM 852 C CA . LEU A 1 105 ? 12.637 -8.471 -8.936 1.00 89.31 105 LEU A CA 1
ATOM 853 C C . LEU A 1 105 ? 12.997 -7.170 -9.668 1.00 89.31 105 LEU A C 1
ATOM 855 O O . LEU A 1 105 ? 13.547 -7.246 -10.759 1.00 89.31 105 LEU A O 1
ATOM 859 N N . VAL A 1 106 ? 12.783 -5.990 -9.077 1.00 87.25 106 VAL A N 1
ATOM 860 C CA . VAL A 1 106 ? 13.260 -4.719 -9.654 1.00 87.25 106 VAL A CA 1
ATOM 861 C C . VAL A 1 106 ? 14.785 -4.698 -9.766 1.00 87.25 106 VAL A C 1
ATOM 863 O O . VAL A 1 106 ? 15.311 -4.198 -10.757 1.00 87.25 106 VAL A O 1
ATOM 866 N N . PHE A 1 107 ? 15.501 -5.213 -8.763 1.00 84.56 107 PHE A N 1
ATOM 867 C CA . PHE A 1 107 ? 16.966 -5.227 -8.768 1.00 84.56 107 PHE A CA 1
ATOM 868 C C . PHE A 1 107 ? 17.545 -6.328 -9.665 1.00 84.56 107 PHE A C 1
ATOM 870 O O . PHE A 1 107 ? 18.525 -6.075 -10.358 1.00 84.56 107 PHE A O 1
ATOM 877 N N . TYR A 1 108 ? 16.940 -7.520 -9.684 1.00 80.25 108 TYR A N 1
ATOM 878 C CA . TYR A 1 108 ? 17.415 -8.656 -10.487 1.00 80.25 108 TYR A CA 1
ATOM 879 C C . TYR A 1 108 ? 16.920 -8.646 -11.939 1.00 80.25 108 TYR A C 1
ATOM 881 O O . TYR A 1 108 ? 17.591 -9.178 -12.809 1.00 80.25 108 TYR A O 1
ATOM 889 N N . GLY A 1 109 ? 15.762 -8.050 -12.226 1.00 66.00 109 GLY A N 1
ATOM 890 C CA . GLY A 1 109 ? 15.207 -7.953 -13.582 1.00 66.00 109 GLY A CA 1
ATOM 891 C C . GLY A 1 109 ? 15.767 -6.791 -14.408 1.00 66.00 109 GLY A C 1
ATOM 892 O O . GLY A 1 109 ? 15.378 -6.625 -15.558 1.00 66.00 109 GLY A O 1
ATOM 893 N N . LYS A 1 110 ? 16.641 -5.959 -13.821 1.00 56.75 110 LYS A N 1
ATOM 894 C CA . LYS A 1 110 ? 17.321 -4.836 -14.492 1.00 56.75 110 LYS A CA 1
ATOM 895 C C . LYS A 1 110 ? 18.724 -5.176 -15.026 1.00 56.75 110 LYS A C 1
ATOM 897 O O . LYS A 1 110 ? 19.361 -4.283 -15.582 1.00 56.75 110 LYS A O 1
ATOM 902 N N . THR A 1 111 ? 19.203 -6.410 -14.851 1.00 46.31 111 THR A N 1
ATOM 903 C CA . THR A 1 111 ? 20.399 -6.954 -15.532 1.00 46.31 111 THR A CA 1
ATOM 904 C C . THR A 1 111 ? 20.006 -7.666 -16.809 1.00 46.31 111 THR A C 1
ATOM 906 O O . THR A 1 111 ? 20.693 -7.445 -17.828 1.00 46.31 111 THR A O 1
#

Secondary structure (DSSP, 8-state):
-HHHHHHHHHHHHHHHHHHTSS--HHHHHHHHHHHHHHHHHHHHHHTTTTTS---TTS---HHHHHHHHHHHHHHHHHHHHTT-----TTHHHHHHHHHHHHHHHHHHTT-